Protein AF-A0A8J5IXQ7-F1 (afdb_monomer)

Secondary structure (DSSP, 8-state):
-EEEESSTTSSEEEEEEEEEE-SSTT-EEEEEEEEEEE--TT--HHHHHHHHHHHHHHHHHHHHHHHHTTS--

Sequence (73 aa):
FYGGSRGNPDRGGSGAAVVRLGATLATIHACWLVSISHASPTTTNNLAEHYGLRTKWPQCTSLKMNGIASSFT

Nearest PDB structures (foldseek):
  4jk1-assembly1_B  TM=3.661E-01  e=9.887E+00  Escherichia coli K-12

Mean predicted aligned error: 6.94 Å

Organism: NCBI:txid2496075

Structure (mmCIF, N/CA/C/O backbone):
data_AF-A0A8J5IXQ7-F1
#
_entry.id   AF-A0A8J5IXQ7-F1
#
loop_
_atom_site.group_PDB
_atom_site.id
_atom_site.type_symbol
_atom_site.label_atom_id
_atom_site.label_alt_id
_atom_site.label_comp_id
_atom_site.label_asym_id
_atom_site.label_entity_id
_atom_site.label_seq_id
_atom_site.pdbx_PDB_ins_code
_atom_site.Cartn_x
_atom_site.Cartn_y
_atom_site.Cartn_z
_atom_site.occupancy
_atom_site.B_iso_or_equiv
_atom_site.auth_seq_id
_atom_site.auth_comp_id
_atom_site.auth_asym_id
_atom_site.auth_atom_id
_atom_site.pdbx_PDB_model_num
ATOM 1 N N . PHE A 1 1 ? -3.007 4.642 3.425 1.00 89.31 1 PHE A N 1
ATOM 2 C CA . PHE A 1 1 ? -2.359 4.209 2.168 1.00 89.31 1 PHE A CA 1
ATOM 3 C C . PHE A 1 1 ? -0.913 4.629 2.229 1.00 89.31 1 PHE A C 1
ATOM 5 O O . PHE A 1 1 ? -0.620 5.595 2.918 1.00 89.31 1 PHE A O 1
ATOM 12 N N . TYR A 1 2 ? -0.037 3.915 1.541 1.00 92.75 2 TYR A N 1
ATOM 13 C CA . TYR A 1 2 ? 1.360 4.300 1.417 1.00 92.75 2 TYR A CA 1
ATOM 14 C C . TYR A 1 2 ? 1.867 3.889 0.039 1.00 92.75 2 TYR A C 1
ATOM 16 O O . TYR A 1 2 ? 1.502 2.822 -0.453 1.00 92.75 2 TYR A O 1
ATOM 24 N N . GLY A 1 3 ? 2.662 4.733 -0.601 1.00 93.25 3 GLY A N 1
ATOM 25 C CA . GLY A 1 3 ? 3.318 4.447 -1.868 1.00 93.25 3 GLY A CA 1
ATOM 26 C C . GLY A 1 3 ? 4.803 4.730 -1.745 1.00 93.25 3 GLY A C 1
ATOM 27 O O . GLY A 1 3 ? 5.204 5.620 -1.007 1.00 93.25 3 GLY A O 1
ATOM 28 N N . GLY A 1 4 ? 5.619 3.960 -2.451 1.00 93.81 4 GLY A N 1
ATOM 29 C CA . GLY A 1 4 ? 7.061 4.147 -2.443 1.00 93.81 4 GLY A CA 1
ATOM 30 C C . GLY A 1 4 ? 7.708 3.620 -3.711 1.00 93.81 4 GLY A C 1
ATOM 31 O O . GLY A 1 4 ? 7.166 2.754 -4.397 1.00 93.81 4 GLY A O 1
ATOM 32 N N . SER A 1 5 ? 8.887 4.142 -4.012 1.00 95.06 5 SER A N 1
ATOM 33 C CA . SER A 1 5 ? 9.755 3.714 -5.106 1.00 95.06 5 SER A CA 1
ATOM 34 C C . SER A 1 5 ? 11.187 3.581 -4.592 1.00 95.06 5 SER A C 1
ATOM 36 O O . SER A 1 5 ? 11.545 4.182 -3.580 1.00 95.06 5 SER A O 1
ATOM 38 N N . ARG A 1 6 ? 12.008 2.759 -5.254 1.00 94.00 6 ARG A N 1
ATOM 39 C CA . ARG A 1 6 ? 13.420 2.549 -4.874 1.00 94.00 6 ARG A CA 1
ATOM 40 C C . ARG A 1 6 ? 14.324 3.749 -5.192 1.00 94.00 6 ARG A C 1
ATOM 42 O O . ARG A 1 6 ? 15.406 3.867 -4.631 1.00 94.00 6 ARG A O 1
ATOM 49 N N . GLY A 1 7 ? 13.857 4.633 -6.064 1.00 89.19 7 GLY A N 1
ATOM 50 C CA . GLY A 1 7 ? 14.473 5.881 -6.505 1.00 89.19 7 GLY A CA 1
ATOM 51 C C . GLY A 1 7 ? 13.382 6.816 -7.032 1.00 89.19 7 GLY A C 1
ATOM 52 O O . GLY A 1 7 ? 12.202 6.464 -6.988 1.00 89.19 7 GLY A O 1
ATOM 53 N N . ASN A 1 8 ? 13.727 8.009 -7.517 1.00 89.75 8 ASN A N 1
ATOM 54 C CA . ASN A 1 8 ? 12.730 8.990 -7.960 1.00 89.75 8 ASN A CA 1
ATOM 55 C C . ASN A 1 8 ? 13.062 9.558 -9.357 1.00 89.75 8 ASN A C 1
ATOM 57 O O . ASN A 1 8 ? 13.548 10.688 -9.435 1.00 89.75 8 ASN A O 1
ATOM 61 N N . PRO A 1 9 ? 12.828 8.803 -10.453 1.00 95.06 9 PRO A N 1
ATOM 62 C CA . PRO A 1 9 ? 12.039 7.563 -10.526 1.00 95.06 9 PRO A CA 1
ATOM 63 C C . PRO A 1 9 ? 12.854 6.257 -10.428 1.00 95.06 9 PRO A C 1
ATOM 65 O O . PRO A 1 9 ? 14.017 6.211 -10.812 1.00 95.06 9 PRO A O 1
ATOM 68 N N . ASP A 1 10 ? 12.214 5.188 -9.943 1.00 95.12 10 ASP A N 1
ATOM 69 C CA . ASP A 1 10 ? 12.604 3.777 -10.134 1.00 95.12 10 ASP A CA 1
ATOM 70 C C . ASP A 1 10 ? 11.393 2.874 -9.806 1.00 95.12 10 ASP A C 1
ATOM 72 O O . ASP A 1 10 ? 10.349 3.335 -9.351 1.00 95.12 10 ASP A O 1
ATOM 76 N N . ARG A 1 11 ? 11.506 1.559 -9.987 1.00 94.81 11 ARG A N 1
ATOM 77 C CA . ARG A 1 11 ? 10.486 0.578 -9.606 1.00 94.81 11 ARG A CA 1
ATOM 78 C C . ARG A 1 11 ? 10.010 0.795 -8.173 1.00 94.81 11 ARG A C 1
ATOM 80 O O . ARG A 1 11 ? 10.801 1.021 -7.254 1.00 94.81 11 ARG A O 1
ATOM 87 N N . GLY A 1 12 ? 8.708 0.646 -7.981 1.00 94.50 12 GLY A N 1
ATOM 88 C CA . GLY A 1 12 ? 8.066 0.922 -6.709 1.00 94.50 12 GLY A CA 1
ATOM 89 C C . GLY A 1 12 ? 6.851 0.057 -6.467 1.00 94.50 12 GLY A C 1
ATOM 90 O O . GLY A 1 12 ? 6.713 -1.042 -7.000 1.00 94.50 12 GLY A O 1
ATOM 91 N N . GLY A 1 13 ? 5.958 0.553 -5.634 1.00 94.94 13 GLY A N 1
ATOM 92 C CA . GLY A 1 13 ? 4.726 -0.116 -5.282 1.00 94.94 13 GLY A CA 1
ATOM 93 C C . GLY A 1 13 ? 3.933 0.704 -4.290 1.00 94.94 13 GLY A C 1
ATOM 94 O O . GLY A 1 13 ? 4.341 1.772 -3.841 1.00 94.94 13 GLY A O 1
ATOM 95 N N . SER A 1 14 ? 2.769 0.197 -3.941 1.00 95.75 14 SER A N 1
ATOM 96 C CA . SER A 1 14 ? 1.914 0.827 -2.958 1.00 95.75 14 SER A CA 1
ATOM 97 C C . SER A 1 14 ? 1.287 -0.217 -2.055 1.00 95.75 14 SER A C 1
ATOM 99 O O . SER A 1 14 ? 1.058 -1.353 -2.462 1.00 95.75 14 SER A O 1
ATOM 101 N N . GLY A 1 15 ? 0.870 0.192 -0.865 1.00 93.69 15 GLY A N 1
ATOM 102 C CA . GLY A 1 15 ? 0.137 -0.615 0.100 1.00 93.69 15 GLY A CA 1
ATOM 103 C C . GLY A 1 15 ? -1.041 0.134 0.719 1.00 93.69 15 GLY A C 1
ATOM 104 O O . GLY A 1 15 ? -1.143 1.363 0.648 1.00 93.69 15 GLY A O 1
ATOM 105 N N . ALA A 1 16 ? -1.965 -0.616 1.306 1.00 92.44 16 ALA A N 1
ATOM 106 C CA . ALA A 1 16 ? -2.999 -0.071 2.173 1.00 92.44 16 ALA A CA 1
ATOM 107 C C . ALA A 1 16 ? -3.296 -1.021 3.324 1.00 92.44 16 ALA A C 1
ATOM 109 O O . ALA A 1 16 ? -3.128 -2.232 3.206 1.00 92.44 16 ALA A O 1
ATOM 110 N N . ALA A 1 17 ? -3.764 -0.429 4.416 1.00 90.25 17 ALA A N 1
ATOM 111 C CA . ALA A 1 17 ? -4.237 -1.130 5.588 1.00 90.25 17 ALA A CA 1
ATOM 112 C C . ALA A 1 17 ? -5.568 -0.512 6.019 1.00 90.25 17 ALA A C 1
ATOM 114 O O . ALA A 1 17 ? -5.688 0.715 6.073 1.00 90.25 17 ALA A O 1
ATOM 115 N N . VAL A 1 18 ? -6.544 -1.359 6.334 1.00 88.50 18 VAL A N 1
ATOM 116 C CA . VAL A 1 18 ? -7.705 -0.995 7.146 1.00 88.50 18 VAL A CA 1
ATOM 117 C C . VAL A 1 18 ? -7.451 -1.566 8.531 1.00 88.50 18 VAL A C 1
ATOM 119 O O . VAL A 1 18 ? -7.312 -2.780 8.692 1.00 88.50 18 VAL A O 1
ATOM 122 N N . VAL A 1 19 ? -7.375 -0.684 9.522 1.00 87.50 19 VAL A N 1
ATOM 123 C CA . VAL A 1 19 ? -7.170 -1.057 10.920 1.00 87.50 19 VAL A CA 1
ATOM 124 C C . VAL A 1 19 ? -8.381 -0.654 11.747 1.00 87.50 19 VAL A C 1
ATOM 126 O O . VAL A 1 19 ? -8.955 0.417 11.543 1.00 87.50 19 VAL A O 1
ATOM 129 N N . ARG A 1 20 ? -8.765 -1.512 12.688 1.00 85.69 20 ARG A N 1
ATOM 130 C CA . ARG A 1 20 ? -9.702 -1.176 13.758 1.00 85.69 20 ARG A CA 1
ATOM 131 C C . ARG A 1 20 ? -8.884 -0.804 14.985 1.00 85.69 20 ARG A C 1
ATOM 133 O O . ARG A 1 20 ? -8.107 -1.616 15.484 1.00 85.69 20 ARG A O 1
ATOM 140 N N . LEU A 1 21 ? -9.057 0.427 15.446 1.00 86.25 21 LEU A N 1
ATOM 1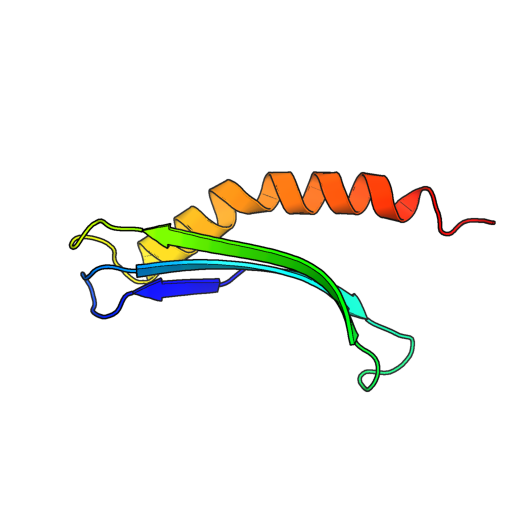41 C CA . LEU A 1 21 ? -8.512 0.875 16.721 1.00 86.25 21 LEU A CA 1
ATOM 142 C C . LEU A 1 21 ? -9.400 0.321 17.840 1.00 86.25 21 LEU A C 1
ATOM 144 O O . LEU A 1 21 ? -10.627 0.366 17.731 1.00 86.25 21 LEU A O 1
ATOM 148 N N . GLY A 1 22 ? -8.791 -0.243 18.878 1.00 82.12 22 GLY A N 1
ATOM 149 C CA . GLY A 1 22 ? -9.495 -0.602 20.102 1.00 82.12 22 GLY A CA 1
ATOM 150 C C . GLY A 1 22 ? -9.785 0.628 20.962 1.00 82.12 22 GLY A C 1
ATOM 151 O O . GLY A 1 22 ? -9.465 1.759 20.596 1.00 82.12 22 GLY A O 1
ATOM 152 N N . ALA A 1 23 ? -10.373 0.401 22.137 1.00 83.62 23 ALA A N 1
ATOM 153 C CA . ALA A 1 23 ? -10.701 1.471 23.084 1.00 83.62 23 ALA A CA 1
ATOM 154 C C . ALA A 1 23 ? -9.462 2.237 23.592 1.00 83.62 23 ALA A C 1
ATOM 156 O O . ALA A 1 23 ? -9.577 3.359 24.077 1.00 83.62 23 ALA A O 1
ATOM 157 N N . THR A 1 24 ? -8.276 1.641 23.469 1.00 83.50 24 THR A N 1
ATOM 158 C CA . THR A 1 24 ? -6.991 2.257 23.798 1.00 83.50 24 THR A CA 1
ATOM 159 C C . THR A 1 24 ? -6.048 2.178 22.601 1.00 83.50 24 THR A C 1
ATOM 161 O O . THR A 1 24 ? -6.124 1.250 21.792 1.00 83.50 24 THR A O 1
ATOM 164 N N . LEU A 1 25 ? -5.099 3.117 22.518 1.00 73.94 25 LEU A N 1
ATOM 165 C CA . LEU A 1 25 ? -4.061 3.135 21.474 1.00 73.94 25 LEU A CA 1
ATOM 166 C C . LEU A 1 25 ? -3.158 1.887 21.489 1.00 73.94 25 LEU A C 1
ATOM 168 O O . LEU A 1 25 ? -2.471 1.619 20.510 1.00 73.94 25 LEU A O 1
ATOM 172 N N . ALA A 1 26 ? -3.176 1.117 22.582 1.00 75.62 26 ALA A N 1
ATOM 173 C CA . ALA A 1 26 ? -2.431 -0.129 22.723 1.00 75.62 26 ALA A CA 1
ATOM 174 C C . ALA A 1 26 ? -3.042 -1.302 21.937 1.00 75.62 26 ALA A C 1
ATOM 176 O O . ALA A 1 26 ? -2.377 -2.317 21.752 1.00 75.62 26 ALA A O 1
ATOM 177 N N . THR A 1 27 ? -4.290 -1.184 21.469 1.00 82.81 27 THR A N 1
ATOM 178 C CA . THR A 1 27 ? -4.979 -2.274 20.768 1.00 82.81 27 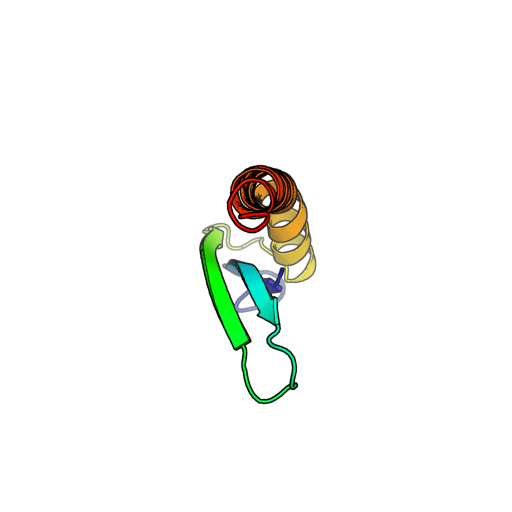THR A CA 1
ATOM 179 C C . THR A 1 27 ? -5.273 -1.862 19.328 1.00 82.81 27 THR A C 1
ATOM 181 O O . THR A 1 27 ? -6.116 -1.002 19.081 1.00 82.81 27 THR A O 1
ATOM 184 N N . ILE A 1 28 ? -4.584 -2.470 18.361 1.00 86.50 28 ILE A N 1
ATOM 185 C CA . ILE A 1 28 ? -4.801 -2.238 16.926 1.00 86.50 28 ILE A CA 1
ATOM 186 C C . ILE A 1 28 ? -5.023 -3.588 16.249 1.00 86.50 28 ILE A C 1
ATOM 188 O O . ILE A 1 28 ? -4.168 -4.466 16.310 1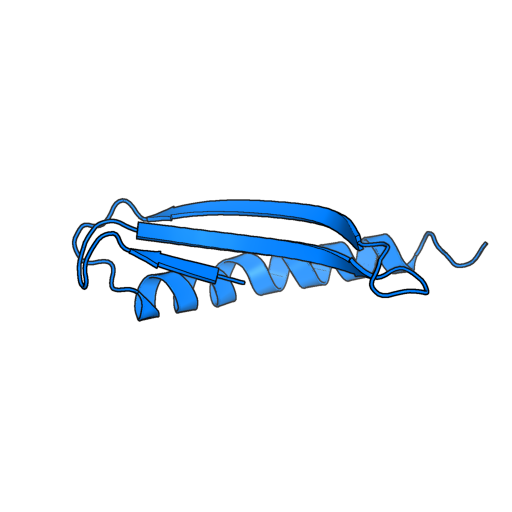.00 86.50 28 ILE A O 1
ATOM 192 N N . HIS A 1 29 ? -6.156 -3.742 15.565 1.00 86.50 29 HIS A N 1
ATOM 193 C CA . HIS A 1 29 ? -6.459 -4.931 14.774 1.00 86.50 29 HIS A CA 1
ATOM 194 C C . HIS A 1 29 ? -6.314 -4.618 13.288 1.00 86.50 29 HIS A C 1
ATOM 196 O O . HIS A 1 29 ? -7.018 -3.757 12.757 1.00 86.50 29 HIS A O 1
ATOM 202 N N . ALA A 1 30 ? -5.433 -5.336 12.596 1.00 86.75 30 ALA A N 1
ATOM 203 C CA . ALA A 1 30 ? -5.379 -5.302 11.140 1.00 86.75 30 ALA A CA 1
ATOM 204 C C . ALA A 1 30 ? -6.583 -6.071 10.574 1.00 86.75 30 ALA A C 1
ATOM 206 O O . ALA A 1 30 ? -6.654 -7.290 10.688 1.00 86.75 30 ALA A O 1
ATOM 207 N N . CYS A 1 31 ? -7.546 -5.360 9.987 1.00 86.12 31 CYS A N 1
ATOM 208 C CA . CYS A 1 31 ? -8.738 -5.972 9.395 1.00 86.12 31 CYS A CA 1
ATOM 209 C C . CYS A 1 31 ? -8.491 -6.402 7.949 1.00 86.12 31 CYS A C 1
ATOM 211 O O . CYS A 1 31 ? -9.052 -7.388 7.484 1.00 86.12 31 CYS A O 1
ATOM 213 N N . TRP A 1 32 ? -7.672 -5.636 7.230 1.00 87.56 32 TRP A N 1
ATOM 214 C CA . TRP A 1 32 ? -7.321 -5.919 5.848 1.00 87.56 32 TRP A CA 1
ATOM 215 C C . TRP A 1 32 ? -6.016 -5.226 5.479 1.00 87.56 32 TRP A C 1
ATOM 217 O O . TRP A 1 32 ? -5.797 -4.072 5.852 1.00 87.56 32 TRP A O 1
ATOM 227 N N . LEU A 1 33 ? -5.172 -5.924 4.726 1.00 90.88 33 LEU A N 1
ATOM 228 C CA . LEU A 1 33 ? -3.891 -5.441 4.227 1.00 90.88 33 LEU A CA 1
ATOM 229 C C . LEU A 1 33 ? -3.782 -5.787 2.742 1.00 90.88 33 LEU A C 1
ATOM 231 O O . LEU A 1 33 ? -4.170 -6.876 2.325 1.00 90.88 33 LEU A O 1
ATOM 235 N N . VAL A 1 34 ? -3.209 -4.886 1.949 1.00 90.88 34 VAL A N 1
ATOM 236 C CA . VAL A 1 34 ? -2.896 -5.145 0.539 1.00 90.88 34 VAL A CA 1
ATOM 237 C C . VAL A 1 34 ? -1.584 -4.480 0.149 1.00 90.88 34 VAL A C 1
ATOM 239 O O . VAL A 1 34 ? -1.256 -3.391 0.627 1.00 90.88 34 VAL A O 1
ATOM 242 N N . SER A 1 35 ? -0.869 -5.105 -0.781 1.00 93.12 35 SER A N 1
ATOM 243 C CA . SER A 1 35 ? 0.320 -4.560 -1.433 1.00 93.12 35 SER A CA 1
ATOM 244 C C . SER A 1 35 ? 0.224 -4.771 -2.943 1.00 93.12 35 SER A C 1
ATOM 246 O O . SER A 1 35 ? -0.319 -5.774 -3.397 1.00 93.12 35 SER A O 1
ATOM 248 N N . ILE A 1 36 ? 0.709 -3.805 -3.721 1.00 91.50 36 ILE A N 1
ATOM 249 C CA . ILE A 1 36 ? 0.747 -3.831 -5.186 1.00 91.50 36 ILE A CA 1
ATOM 250 C C . ILE A 1 36 ? 2.132 -3.366 -5.619 1.00 91.50 36 ILE A C 1
ATOM 252 O O . ILE A 1 36 ? 2.553 -2.265 -5.267 1.00 91.50 36 ILE A O 1
ATOM 256 N N . SER A 1 37 ? 2.831 -4.179 -6.405 1.00 93.06 37 SER A N 1
ATOM 257 C CA . SER A 1 37 ? 4.094 -3.787 -7.030 1.00 93.06 37 SER A CA 1
ATOM 258 C C . SER A 1 37 ? 3.841 -3.014 -8.324 1.00 93.06 37 SER A C 1
ATOM 260 O O . SER A 1 37 ? 3.043 -3.425 -9.161 1.00 93.06 37 SER A O 1
ATOM 262 N N . HIS A 1 38 ? 4.557 -1.911 -8.515 1.00 92.25 38 HIS A N 1
ATOM 263 C CA . HIS A 1 38 ? 4.600 -1.160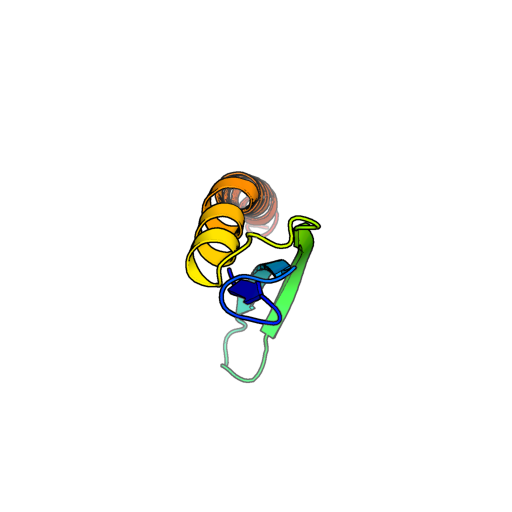 -9.764 1.00 92.25 38 HIS A CA 1
ATOM 264 C C . HIS A 1 38 ? 5.943 -1.451 -10.446 1.00 92.25 38 HIS A C 1
ATOM 266 O O . HIS A 1 38 ? 6.988 -0.921 -10.065 1.00 92.25 38 HIS A O 1
ATOM 272 N N . ALA A 1 39 ? 5.922 -2.324 -11.455 1.00 89.94 39 ALA A N 1
ATOM 273 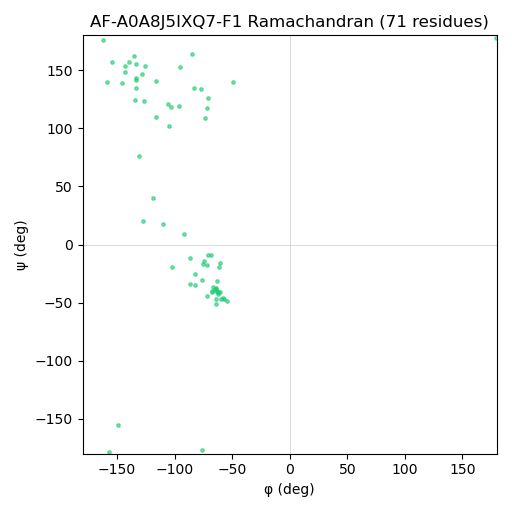C CA . ALA A 1 39 ? 7.132 -2.796 -12.134 1.00 89.94 39 ALA A CA 1
ATOM 274 C C . ALA A 1 39 ? 7.806 -1.736 -13.025 1.00 89.94 39 ALA A C 1
ATOM 276 O O . ALA A 1 39 ? 8.915 -1.967 -13.510 1.00 89.94 39 ALA A O 1
ATOM 277 N N . SER A 1 40 ? 7.157 -0.585 -13.240 1.00 93.44 40 SER A N 1
ATOM 278 C CA . SER A 1 40 ? 7.689 0.459 -14.111 1.00 93.44 40 SER A CA 1
ATOM 279 C C . SER A 1 40 ? 8.900 1.154 -13.475 1.00 93.44 40 SER A C 1
ATOM 281 O O . SER A 1 40 ? 8.758 1.698 -12.373 1.00 93.44 40 SER A O 1
ATOM 283 N N . PRO A 1 41 ? 10.055 1.221 -14.166 1.00 93.50 41 PRO A N 1
ATOM 284 C CA . PRO A 1 41 ? 11.221 1.977 -13.708 1.00 93.50 41 PRO A CA 1
ATOM 285 C C . PRO A 1 41 ? 10.989 3.496 -13.735 1.00 93.50 41 PRO A C 1
ATOM 287 O O . PRO A 1 41 ? 11.797 4.246 -13.210 1.00 93.50 41 PRO A O 1
ATOM 290 N N . THR A 1 42 ? 9.883 3.972 -14.312 1.00 95.75 42 THR A N 1
ATOM 291 C CA . THR A 1 42 ? 9.509 5.395 -14.300 1.00 95.75 42 THR A CA 1
ATOM 292 C C . THR A 1 42 ? 8.611 5.772 -13.119 1.00 95.75 42 THR A C 1
ATOM 294 O O . THR A 1 42 ? 8.076 6.879 -13.073 1.00 95.75 42 THR A O 1
ATOM 297 N N . THR A 1 43 ? 8.415 4.868 -12.155 1.00 95.50 43 THR A N 1
ATOM 298 C CA . THR A 1 43 ? 7.560 5.138 -10.995 1.00 95.50 43 THR A CA 1
ATOM 299 C C . THR A 1 43 ? 8.246 6.129 -10.050 1.00 95.50 43 THR A C 1
ATOM 301 O O . THR A 1 43 ? 9.298 5.851 -9.487 1.00 95.50 43 THR A O 1
ATOM 304 N N . THR A 1 44 ? 7.651 7.302 -9.849 1.00 95.94 44 THR A N 1
ATOM 305 C CA . THR A 1 44 ? 8.047 8.218 -8.768 1.00 95.94 44 THR A CA 1
ATOM 306 C C . THR A 1 44 ? 7.349 7.837 -7.464 1.00 95.94 44 THR A C 1
ATOM 308 O O . THR A 1 44 ? 6.336 7.127 -7.478 1.00 95.94 44 THR A O 1
ATOM 311 N N . ASN A 1 45 ? 7.837 8.343 -6.332 1.00 92.06 45 ASN A N 1
ATOM 312 C CA . ASN A 1 45 ? 7.174 8.152 -5.037 1.00 92.06 45 ASN A CA 1
ATOM 313 C C . ASN A 1 45 ? 5.729 8.690 -5.074 1.00 92.06 45 ASN A C 1
ATOM 315 O O . ASN A 1 45 ? 4.794 7.972 -4.724 1.00 92.06 45 ASN A O 1
ATOM 319 N N . ASN A 1 46 ? 5.534 9.894 -5.619 1.00 94.06 46 ASN A N 1
ATOM 320 C CA . ASN A 1 46 ? 4.224 10.534 -5.729 1.00 94.06 46 ASN A CA 1
ATOM 321 C C . ASN A 1 46 ? 3.278 9.738 -6.640 1.00 94.06 46 ASN A C 1
ATOM 323 O O . ASN A 1 46 ? 2.084 9.626 -6.361 1.00 94.06 46 ASN A O 1
ATOM 327 N N . LEU A 1 47 ? 3.799 9.151 -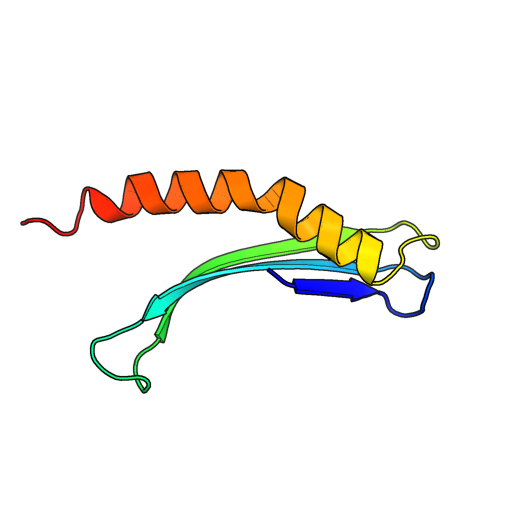7.726 1.00 95.06 47 LEU A N 1
ATOM 328 C CA . LEU A 1 47 ? 3.002 8.301 -8.608 1.00 95.06 47 LEU A CA 1
ATOM 329 C C . LEU A 1 47 ? 2.591 7.002 -7.904 1.00 95.06 47 LEU A C 1
ATOM 331 O O . LEU A 1 47 ? 1.444 6.567 -8.020 1.00 95.06 47 LEU A O 1
ATOM 335 N N . ALA A 1 48 ? 3.503 6.398 -7.139 1.00 94.69 48 ALA A N 1
ATOM 336 C CA . ALA A 1 48 ? 3.204 5.215 -6.347 1.00 94.69 48 ALA A CA 1
ATOM 337 C C . ALA A 1 48 ? 2.125 5.491 -5.285 1.00 94.69 48 ALA A C 1
ATOM 339 O O . ALA A 1 48 ? 1.203 4.686 -5.127 1.00 94.69 48 ALA A O 1
ATOM 340 N N . GLU A 1 49 ? 2.193 6.633 -4.597 1.00 93.06 49 GLU A N 1
ATOM 341 C CA . GLU A 1 49 ? 1.181 7.068 -3.626 1.00 93.06 49 GLU A CA 1
ATOM 342 C C . GLU A 1 49 ? -0.177 7.313 -4.285 1.00 93.06 49 GLU A C 1
ATOM 344 O O . GLU A 1 49 ? -1.196 6.797 -3.814 1.00 93.06 49 GLU A O 1
ATOM 349 N N . HIS A 1 50 ? -0.190 8.033 -5.411 1.00 94.19 50 HIS A N 1
ATOM 350 C CA . HIS A 1 50 ? -1.410 8.327 -6.156 1.00 94.19 50 HIS A CA 1
ATOM 351 C C . HIS A 1 50 ? -2.117 7.047 -6.616 1.00 94.19 50 HIS A C 1
ATOM 353 O O . HIS A 1 50 ? -3.324 6.890 -6.409 1.00 94.19 50 HIS A O 1
ATOM 359 N N . TYR A 1 51 ? -1.372 6.095 -7.187 1.00 92.00 51 TYR A N 1
ATOM 360 C CA . TYR A 1 51 ? -1.930 4.799 -7.568 1.00 92.00 51 TYR A CA 1
ATOM 361 C C . TYR A 1 51 ? -2.449 4.018 -6.366 1.00 92.00 51 TYR A C 1
ATOM 363 O O . TYR A 1 51 ? -3.533 3.437 -6.447 1.00 92.00 51 TYR A O 1
ATOM 371 N N . GLY A 1 52 ? -1.732 4.042 -5.241 1.00 90.50 52 GLY A N 1
ATOM 372 C CA . GLY A 1 52 ? -2.184 3.426 -3.998 1.00 90.50 52 GLY A CA 1
ATOM 373 C C . GLY A 1 52 ? -3.532 3.970 -3.530 1.00 90.50 52 GLY A C 1
ATOM 374 O O . GLY A 1 52 ? -4.424 3.184 -3.219 1.00 90.50 52 GLY A O 1
ATOM 375 N N . LEU A 1 53 ? -3.705 5.292 -3.528 1.00 90.69 53 LEU A N 1
ATOM 376 C CA . LEU A 1 53 ? -4.967 5.928 -3.155 1.00 90.69 53 LEU A CA 1
ATOM 377 C C . LEU A 1 53 ? -6.089 5.567 -4.138 1.00 90.69 53 LEU A C 1
ATOM 379 O O . LEU A 1 53 ? -7.141 5.091 -3.723 1.00 90.69 53 LEU A O 1
ATOM 383 N N . ARG A 1 54 ? -5.858 5.743 -5.444 1.00 92.88 54 ARG A N 1
ATOM 384 C CA . ARG A 1 54 ? -6.889 5.571 -6.479 1.00 92.88 54 ARG A CA 1
ATOM 385 C C . ARG A 1 54 ? -7.400 4.133 -6.579 1.00 92.88 54 ARG A C 1
ATOM 387 O O . ARG A 1 54 ? -8.593 3.921 -6.764 1.00 92.88 54 ARG A O 1
ATOM 394 N N . THR A 1 55 ? -6.508 3.149 -6.464 1.00 89.31 55 THR A N 1
ATOM 395 C CA . THR A 1 55 ? -6.863 1.729 -6.639 1.00 89.31 55 THR A CA 1
ATOM 396 C C . THR A 1 55 ? -7.469 1.107 -5.387 1.00 89.31 55 THR A C 1
ATOM 398 O O . THR A 1 55 ? -8.366 0.275 -5.492 1.00 89.31 55 THR A O 1
ATOM 401 N N . LYS A 1 56 ? -7.015 1.516 -4.197 1.00 87.31 56 LYS A N 1
ATOM 402 C CA . LYS A 1 56 ? -7.387 0.847 -2.942 1.00 87.31 56 LYS A CA 1
ATOM 403 C C . LYS A 1 56 ? -8.441 1.599 -2.144 1.00 87.31 56 LYS A C 1
ATOM 405 O O . LYS A 1 56 ? -9.096 0.981 -1.313 1.00 87.31 56 LYS A O 1
ATOM 410 N N . TRP A 1 57 ? -8.654 2.896 -2.386 1.00 85.62 57 TRP A N 1
ATOM 411 C CA . TRP A 1 57 ? -9.737 3.639 -1.732 1.00 85.62 57 TRP A CA 1
ATOM 412 C C . TRP A 1 57 ? -11.116 2.987 -1.933 1.00 85.62 57 TRP A C 1
ATOM 414 O O . TRP A 1 57 ? -11.777 2.736 -0.924 1.00 85.62 57 TRP A O 1
ATOM 424 N N . PRO A 1 58 ? -11.524 2.600 -3.161 1.00 87.62 58 PRO A N 1
ATOM 425 C CA . PRO A 1 58 ? -12.812 1.930 -3.369 1.00 87.62 58 PRO A CA 1
ATOM 426 C C . PRO A 1 58 ? -12.915 0.564 -2.670 1.00 87.62 58 PRO A C 1
ATOM 428 O O . PRO A 1 58 ? -13.988 0.148 -2.240 1.00 87.62 58 PRO A O 1
ATOM 431 N N . GLN A 1 59 ? -11.794 -0.147 -2.532 1.00 82.38 59 GLN A N 1
ATOM 432 C CA . GLN A 1 59 ? -11.746 -1.441 -1.845 1.00 82.38 59 GLN A CA 1
ATOM 433 C C . GLN A 1 59 ? -11.907 -1.258 -0.331 1.00 82.38 59 GLN A C 1
ATOM 435 O O . GLN A 1 59 ? -12.703 -1.949 0.303 1.00 82.38 59 GLN A O 1
ATOM 440 N N . CYS A 1 60 ? -11.212 -0.272 0.246 1.00 80.12 60 CYS A N 1
ATOM 441 C CA . CYS A 1 60 ? -11.340 0.078 1.658 1.00 80.12 60 CYS A CA 1
ATOM 442 C C . CYS A 1 60 ? -12.770 0.502 2.025 1.00 80.12 60 CYS A C 1
ATOM 444 O O . CYS A 1 60 ? -13.266 0.119 3.086 1.00 80.12 60 CYS A O 1
ATOM 446 N N . THR A 1 61 ? -13.447 1.277 1.172 1.00 81.94 61 THR A N 1
ATOM 447 C CA . THR A 1 61 ? -14.834 1.697 1.430 1.00 81.94 61 THR A CA 1
ATOM 448 C C . THR A 1 61 ? -15.807 0.521 1.372 1.00 81.94 61 THR A C 1
ATOM 450 O O . THR A 1 61 ? -16.667 0.416 2.247 1.00 81.94 61 THR A O 1
ATOM 453 N N . SER A 1 62 ? -15.630 -0.410 0.429 1.00 79.44 62 SER A N 1
ATOM 454 C CA . SER A 1 62 ? -16.432 -1.640 0.356 1.00 79.44 62 SER A CA 1
ATOM 455 C C . SER A 1 62 ? -16.255 -2.534 1.595 1.00 79.44 62 SE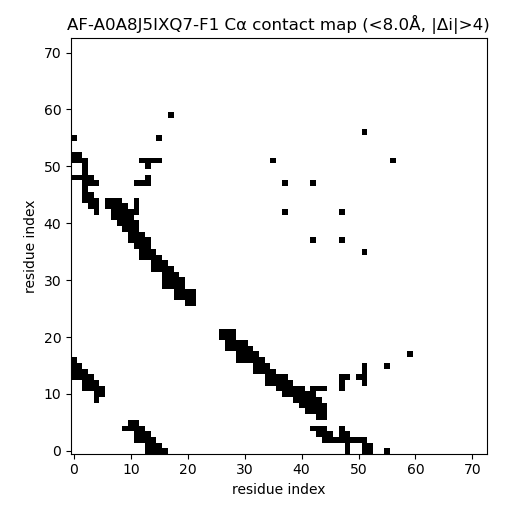R A C 1
ATOM 457 O O . SER A 1 62 ? -17.235 -3.020 2.157 1.00 79.44 62 SER A O 1
ATOM 459 N N . LEU A 1 63 ? -15.027 -2.679 2.104 1.00 71.94 63 LEU A N 1
ATOM 460 C CA . LEU A 1 63 ? -14.756 -3.445 3.329 1.00 71.94 63 LEU A CA 1
ATOM 461 C C . LEU A 1 63 ? -15.365 -2.799 4.581 1.00 71.94 63 LEU A C 1
ATOM 463 O O . LEU A 1 63 ? -15.863 -3.504 5.460 1.00 71.94 63 LEU A O 1
ATOM 467 N N . LYS A 1 64 ? -15.371 -1.460 4.660 1.00 60.72 64 LYS A N 1
ATOM 468 C CA . LYS A 1 64 ? -16.018 -0.726 5.758 1.00 60.72 64 LYS A CA 1
ATOM 469 C C . LYS A 1 64 ? -17.533 -0.959 5.775 1.00 60.72 64 LYS A C 1
ATOM 471 O O . LYS A 1 64 ? -18.099 -1.113 6.852 1.00 60.72 64 LYS A O 1
ATOM 476 N N . MET A 1 65 ? -18.177 -1.033 4.609 1.00 55.16 65 MET A N 1
ATOM 477 C CA . MET A 1 65 ? -19.614 -1.322 4.507 1.00 55.16 65 MET A CA 1
ATOM 478 C C . MET A 1 65 ? -19.961 -2.735 4.996 1.00 55.16 65 MET A C 1
ATOM 480 O O . MET A 1 65 ? -20.948 -2.903 5.707 1.00 55.16 65 MET A O 1
ATOM 484 N N . ASN A 1 66 ? -19.110 -3.726 4.720 1.00 55.28 66 ASN A N 1
ATOM 485 C CA . ASN A 1 66 ? -19.338 -5.107 5.157 1.00 55.28 66 ASN A CA 1
ATOM 486 C C . ASN A 1 66 ? -19.041 -5.334 6.653 1.00 55.28 66 ASN A C 1
ATOM 488 O O . ASN A 1 66 ? -19.681 -6.167 7.285 1.00 55.28 66 ASN A O 1
ATOM 492 N N . GLY A 1 67 ? -18.098 -4.586 7.240 1.00 53.00 67 GLY A N 1
ATOM 493 C CA . GLY A 1 67 ? -17.723 -4.709 8.658 1.00 53.00 67 GLY A CA 1
ATOM 494 C C . GLY A 1 67 ? -18.557 -3.880 9.647 1.00 53.00 67 GLY A C 1
ATOM 495 O O . GLY A 1 67 ? -18.431 -4.092 10.852 1.00 53.00 67 GLY A O 1
ATOM 496 N N . ILE A 1 68 ? -19.387 -2.940 9.172 1.00 47.88 68 ILE A N 1
ATOM 497 C CA . ILE A 1 68 ? -20.333 -2.174 10.012 1.00 47.88 68 ILE A CA 1
ATOM 498 C C . ILE A 1 68 ? -21.628 -2.969 10.264 1.00 47.88 68 ILE A C 1
ATOM 500 O O . ILE A 1 68 ? -22.263 -2.783 11.298 1.00 47.88 68 ILE A O 1
ATOM 504 N N . ALA A 1 69 ? -21.992 -3.904 9.380 1.00 44.81 69 ALA A N 1
ATOM 505 C CA . ALA A 1 69 ? -23.214 -4.701 9.520 1.00 44.81 69 ALA A CA 1
ATOM 506 C C . ALA A 1 69 ? -23.134 -5.806 10.595 1.00 44.81 69 ALA A C 1
ATOM 508 O O . ALA A 1 69 ? -24.166 -6.308 11.023 1.00 44.81 69 ALA A O 1
ATOM 509 N N . SER A 1 70 ? -21.937 -6.183 11.058 1.00 45.28 70 SER A N 1
ATOM 510 C CA . SER A 1 70 ? -21.738 -7.326 11.966 1.00 45.28 70 SER A CA 1
ATOM 511 C C . SER A 1 70 ? -21.320 -6.940 13.393 1.00 45.2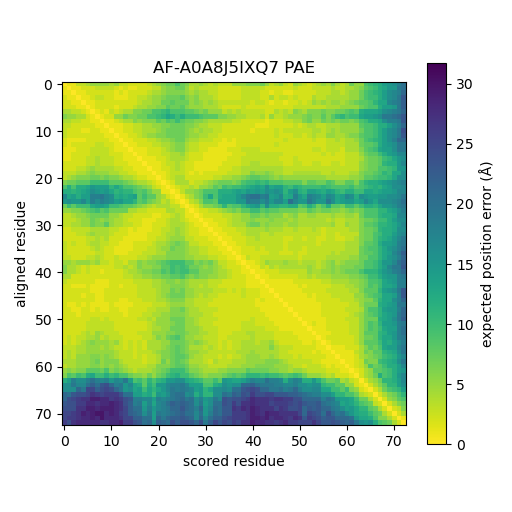8 70 SER A C 1
ATOM 513 O O . SER A 1 70 ? -20.737 -7.757 14.096 1.00 45.28 70 SER A O 1
ATOM 515 N N . SER A 1 71 ? -21.519 -5.684 13.811 1.00 43.53 71 SER A N 1
ATOM 516 C CA . SER A 1 71 ? -21.157 -5.206 15.165 1.00 43.53 71 SER A CA 1
ATOM 517 C C . SER A 1 71 ? -22.318 -4.516 15.910 1.00 43.53 71 SER A C 1
ATOM 519 O O . SER A 1 71 ? -22.067 -3.766 16.847 1.00 43.53 71 SER A O 1
ATOM 521 N N . PHE A 1 72 ? -23.573 -4.764 15.505 1.00 39.75 72 PHE A N 1
ATOM 522 C CA . PHE A 1 72 ? -24.799 -4.277 16.172 1.00 39.75 72 PHE A CA 1
ATOM 523 C C . PHE A 1 72 ? -25.704 -5.421 16.673 1.00 39.75 72 PHE A C 1
ATOM 525 O O . PHE A 1 72 ? -26.927 -5.350 16.567 1.00 39.75 72 PHE A O 1
ATOM 532 N N . THR A 1 73 ? -25.105 -6.473 17.224 1.00 36.94 73 THR A N 1
ATOM 533 C CA . THR A 1 73 ? -25.793 -7.496 18.029 1.00 36.94 73 THR A CA 1
ATOM 534 C C . THR A 1 73 ? -24.918 -7.873 19.200 1.00 36.94 73 THR A C 1
ATOM 536 O O . THR A 1 73 ? -23.725 -8.147 18.927 1.00 36.94 73 THR A O 1
#

Foldseek 3Di:
DAWDDPDQQAWIWAKDWDWDQDPDNVDIHTPDIDIGTDHDGNDGRVNRVVCRCVVCVVVSVVVVVVVVVPPPD

pLDDT: mean 83.83, std 15.32, range [36.94, 95.94]

Solvent-accessible surface 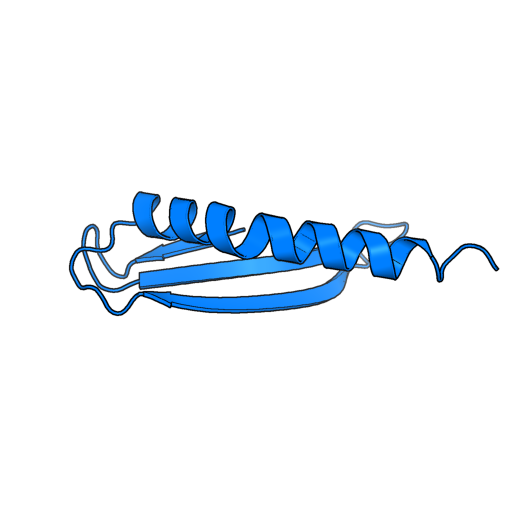area (backbone atoms only — not comparable to full-atom values): 4102 Å² total; per-residue (Å²): 102,45,35,38,35,83,39,84,54,15,40,28,21,21,31,41,68,46,68,47,74,47,101,45,94,90,38,72,43,81,75,44,77,49,76,46,80,39,85,49,58,77,27,28,36,68,55,20,31,50,49,23,45,69,67,43,49,66,54,54,53,54,52,51,62,63,63,61,73,76,72,83,124

Radius of gyration: 15.07 Å; Cα contacts (8 Å, |Δi|>4): 130; chains: 1; bounding box: 40×18×38 Å